Protein AF-A0A3M1XKR9-F1 (afdb_monomer_lite)

pLDDT: mean 85.95, std 10.36, range [48.78, 95.19]

Secondary structure (DSSP, 8-state):
--HHHHHHHTT---HHHHHHHHHHHHHHHHHHHHHHHT---HHHHHHHHHHHHHHHHHTHHHHHHHHHHHHTSEETTEE--S-HHHHHH--SSGGGGTT-HHHHHHHHHHHHHHHHHHHHT-

Foldseek 3Di:
DDPLCVVLLVVFPDPLLSVLVVLLVQLLVLLVVCQVVLDDDPVSFVSNVVSLVVNVVSVVVCVVVLVVQLQPDDQVNHRDPDDLSVVSSPDNGSNVSRNDSNNVSSSVSSVRSSVVSSVVSD

Sequence (122 aa):
MNPFTQSIASRLRSRQLRQF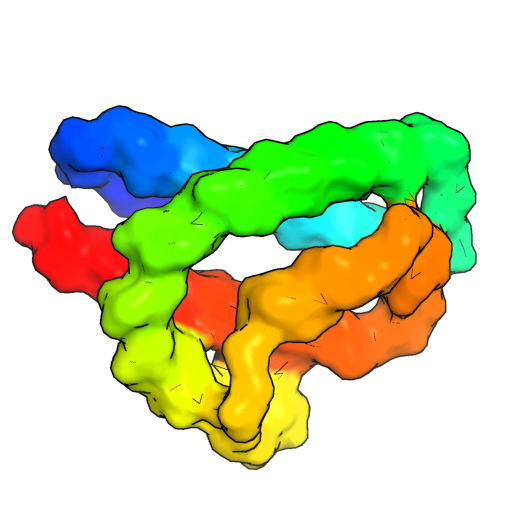IERWDALEALVIRVYRNAVATEADDAEFAELKHWLREHYPDWQTRLEPYWRSTLQGGRPTQDDPFIFLFAPEHAAAFCGSWAHMQALPAAREALNRLILEAR

Structure (mmCIF, N/CA/C/O backbone):
data_AF-A0A3M1XKR9-F1
#
_entry.id   AF-A0A3M1XKR9-F1
#
loop_
_atom_site.group_PDB
_atom_site.id
_atom_site.type_symbol
_atom_site.label_atom_id
_atom_site.label_alt_id
_atom_site.label_comp_id
_atom_site.label_asym_id
_atom_site.label_entity_id
_atom_site.label_seq_id
_atom_site.pdbx_PDB_ins_code
_atom_site.Cartn_x
_atom_site.Cartn_y
_atom_site.Cartn_z
_atom_site.occupancy
_atom_site.B_iso_or_equiv
_atom_site.auth_seq_id
_atom_site.auth_comp_id
_atom_site.auth_asym_id
_atom_site.auth_atom_id
_atom_site.pdbx_PDB_model_num
ATOM 1 N N . MET A 1 1 ? 1.231 13.276 -1.468 1.00 48.78 1 MET A N 1
ATOM 2 C CA . MET A 1 1 ? 0.342 13.366 -0.293 1.00 48.78 1 MET A CA 1
ATOM 3 C C . MET A 1 1 ? -1.020 13.858 -0.751 1.00 48.78 1 MET A C 1
ATOM 5 O O . MET A 1 1 ? -1.096 14.917 -1.368 1.00 48.78 1 MET A O 1
ATOM 9 N N . ASN A 1 2 ? -2.069 13.067 -0.543 1.00 53.25 2 ASN A N 1
ATOM 10 C CA . ASN A 1 2 ? -3.419 13.429 -0.981 1.00 53.25 2 ASN A CA 1
ATOM 11 C C . ASN A 1 2 ? -4.003 14.492 -0.014 1.00 53.25 2 ASN A C 1
ATOM 13 O O . ASN A 1 2 ? -3.894 14.312 1.203 1.00 53.25 2 ASN A O 1
ATOM 17 N N . PRO A 1 3 ? -4.597 15.603 -0.497 1.00 55.72 3 PRO A N 1
ATOM 18 C CA . PRO A 1 3 ? -5.128 16.671 0.362 1.00 55.72 3 PRO A CA 1
ATOM 19 C C . PRO A 1 3 ? -6.167 16.176 1.379 1.00 55.72 3 PRO A C 1
ATOM 21 O O . PRO A 1 3 ? -6.253 16.706 2.490 1.00 55.72 3 PRO A O 1
ATOM 24 N N . PHE A 1 4 ? -6.908 15.115 1.043 1.00 55.91 4 PHE A N 1
ATOM 25 C CA . PHE A 1 4 ? -7.832 14.473 1.973 1.00 55.91 4 PHE A CA 1
ATOM 26 C C . PHE A 1 4 ? -7.073 13.884 3.167 1.00 55.91 4 PHE A C 1
ATOM 28 O O . PHE A 1 4 ? -7.330 14.255 4.310 1.00 55.91 4 PHE A O 1
ATOM 35 N N . THR A 1 5 ? -6.045 13.078 2.908 1.00 58.59 5 THR A N 1
ATOM 36 C CA . THR A 1 5 ? -5.197 12.449 3.924 1.00 58.59 5 THR A CA 1
ATOM 37 C C . THR A 1 5 ? -4.499 13.473 4.823 1.00 58.59 5 THR A C 1
ATOM 39 O O . THR A 1 5 ? -4.451 13.288 6.035 1.00 58.59 5 THR A O 1
ATOM 42 N N . GLN A 1 6 ? -4.037 14.600 4.271 1.00 62.34 6 GLN A N 1
ATOM 43 C CA . GLN A 1 6 ? -3.355 15.659 5.028 1.00 62.34 6 GLN A CA 1
ATOM 44 C C . GLN A 1 6 ? -4.271 16.324 6.071 1.00 62.34 6 GLN A C 1
ATOM 46 O O . GLN A 1 6 ? -3.879 16.521 7.226 1.00 62.34 6 GLN A O 1
ATOM 51 N N . SER A 1 7 ? -5.518 16.618 5.688 1.00 60.53 7 SER A N 1
ATOM 52 C CA . SER A 1 7 ? -6.499 17.228 6.593 1.00 60.53 7 SER A CA 1
ATOM 53 C C . SER A 1 7 ? -6.847 16.314 7.772 1.00 60.53 7 SER A C 1
ATOM 55 O O . SER A 1 7 ? -7.037 16.791 8.893 1.00 60.53 7 SER A O 1
ATOM 57 N N . ILE A 1 8 ? -6.860 14.995 7.552 1.00 61.41 8 ILE A N 1
ATOM 58 C CA . ILE A 1 8 ? -7.261 14.025 8.570 1.00 61.41 8 ILE A CA 1
ATOM 59 C C . ILE A 1 8 ? -6.075 13.547 9.413 1.00 61.41 8 ILE A C 1
ATOM 61 O O . ILE A 1 8 ? -6.204 13.431 10.632 1.00 61.41 8 ILE A O 1
ATOM 65 N N . ALA A 1 9 ? -4.901 13.360 8.808 1.00 60.31 9 ALA A N 1
ATOM 66 C CA . ALA A 1 9 ? -3.689 12.948 9.510 1.00 60.31 9 ALA A CA 1
ATOM 67 C C . ALA A 1 9 ? -3.265 13.957 10.584 1.00 60.31 9 ALA A C 1
ATOM 69 O O . ALA A 1 9 ? -2.768 13.550 11.636 1.00 60.31 9 ALA A O 1
ATOM 70 N N . SER A 1 10 ? -3.528 15.255 10.378 1.00 63.56 10 SER A N 1
ATOM 71 C CA . SER A 1 10 ? -3.280 16.303 11.380 1.00 63.56 10 SER A CA 1
ATOM 72 C C . SER A 1 10 ? -4.036 16.085 12.701 1.00 63.56 10 SER A C 1
ATOM 74 O O . SER A 1 10 ? -3.544 16.489 13.753 1.00 63.56 10 SER A O 1
ATOM 76 N N . ARG A 1 11 ? -5.180 15.385 12.664 1.00 63.94 11 ARG A N 1
ATOM 77 C CA . ARG A 1 11 ? -6.046 15.101 13.822 1.00 63.94 11 ARG A CA 1
ATOM 78 C C . ARG A 1 11 ? -5.813 13.723 14.446 1.00 63.94 11 ARG A C 1
ATOM 80 O O . ARG A 1 11 ? -6.329 13.459 15.528 1.00 63.94 11 ARG A O 1
ATOM 87 N N . LEU A 1 12 ? -5.038 12.854 13.795 1.00 70.44 12 LEU A N 1
ATOM 88 C CA . LEU A 1 12 ? -4.700 11.540 14.337 1.00 70.44 12 LEU A CA 1
ATOM 89 C C . LEU A 1 12 ? -3.789 11.674 15.559 1.00 70.44 12 LEU A C 1
ATOM 91 O O . LEU A 1 12 ? -2.710 12.263 15.479 1.00 70.44 12 LEU A O 1
ATOM 95 N N . ARG A 1 13 ? -4.205 11.068 16.677 1.00 66.38 13 ARG A N 1
ATOM 96 C CA . ARG A 1 13 ? -3.403 10.990 17.909 1.00 66.38 13 ARG A CA 1
ATOM 97 C C . ARG A 1 13 ? -2.293 9.936 17.831 1.00 66.38 13 ARG A C 1
ATOM 99 O O . ARG A 1 13 ? -1.289 10.057 18.526 1.00 66.38 13 ARG A O 1
ATOM 106 N N . SER A 1 14 ? -2.451 8.913 16.986 1.00 81.06 14 SER A N 1
ATOM 107 C CA . SER A 1 14 ? -1.453 7.849 16.834 1.00 81.06 14 SER A CA 1
ATOM 108 C C . SER A 1 14 ? -0.322 8.271 15.895 1.00 81.06 14 SER A C 1
ATOM 110 O O . SER A 1 14 ? -0.512 8.408 14.684 1.00 81.06 14 SER A O 1
ATOM 112 N N . ARG A 1 15 ? 0.883 8.427 16.459 1.00 84.19 15 ARG A N 1
ATOM 113 C CA . ARG A 1 15 ? 2.117 8.685 15.700 1.00 84.19 15 ARG A CA 1
ATOM 114 C C . ARG A 1 15 ? 2.451 7.538 14.740 1.00 84.19 15 ARG A C 1
ATOM 116 O O . ARG A 1 15 ? 2.903 7.804 13.633 1.00 84.19 15 ARG A O 1
ATOM 123 N N . GLN A 1 16 ? 2.195 6.293 15.146 1.00 86.25 16 GLN A N 1
ATOM 124 C CA . GLN A 1 16 ? 2.445 5.106 14.321 1.00 86.25 16 GLN A CA 1
ATOM 125 C C . GLN A 1 16 ? 1.544 5.086 13.083 1.00 86.25 16 GLN A C 1
ATOM 127 O O . GLN A 1 16 ? 2.033 4.902 11.974 1.00 86.25 16 GLN A O 1
ATOM 132 N N . LEU A 1 17 ? 0.245 5.364 13.251 1.00 85.50 17 LEU A N 1
ATOM 133 C CA . LEU A 1 17 ? -0.687 5.403 12.121 1.00 85.50 17 LEU A CA 1
ATOM 134 C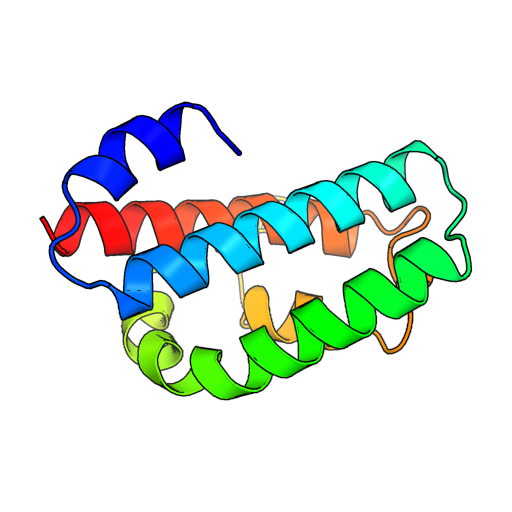 C . LEU A 1 17 ? -0.322 6.517 11.134 1.00 85.50 17 LEU A C 1
ATOM 136 O O . LEU A 1 17 ? -0.385 6.315 9.926 1.00 85.50 17 LEU A O 1
ATOM 140 N N . ARG A 1 18 ? 0.106 7.683 11.636 1.00 86.38 18 ARG A N 1
ATOM 141 C CA . ARG A 1 18 ? 0.568 8.779 10.775 1.00 86.38 18 ARG A CA 1
ATOM 142 C C . ARG A 1 18 ? 1.776 8.363 9.927 1.00 86.38 18 ARG A C 1
ATOM 144 O O . ARG A 1 18 ? 1.744 8.575 8.721 1.00 86.38 18 ARG A O 1
ATOM 151 N N . GLN A 1 19 ? 2.785 7.730 10.528 1.00 90.12 19 GLN A N 1
ATOM 152 C CA . GLN A 1 19 ? 3.956 7.230 9.793 1.00 90.12 19 GLN A CA 1
ATOM 153 C C . GLN A 1 19 ? 3.573 6.181 8.748 1.00 90.12 19 GLN A C 1
ATOM 155 O O . GLN A 1 19 ? 4.068 6.227 7.623 1.00 90.12 19 GLN A O 1
ATOM 160 N N . PHE A 1 20 ? 2.652 5.276 9.096 1.00 90.94 20 PHE A N 1
ATOM 161 C CA . PHE A 1 20 ? 2.149 4.276 8.160 1.00 90.94 20 PHE A CA 1
ATOM 162 C C . PHE A 1 20 ? 1.502 4.924 6.934 1.00 90.94 20 PHE A C 1
ATOM 164 O O . PHE A 1 20 ? 1.825 4.583 5.801 1.00 90.94 20 PHE A O 1
ATOM 171 N N . ILE A 1 21 ? 0.640 5.915 7.159 1.00 88.94 21 ILE A N 1
ATOM 172 C CA . ILE A 1 21 ? -0.037 6.656 6.094 1.00 88.94 21 ILE A CA 1
ATOM 173 C C . ILE A 1 21 ? 0.957 7.436 5.226 1.00 88.94 21 ILE A C 1
ATOM 175 O O . ILE A 1 21 ? 0.821 7.442 4.009 1.00 88.94 21 ILE A O 1
ATOM 179 N N . GLU A 1 22 ? 1.959 8.082 5.823 1.00 90.44 22 GLU A N 1
ATOM 180 C CA . GLU A 1 22 ? 2.986 8.824 5.080 1.00 90.44 22 GLU A CA 1
ATOM 181 C C . GLU A 1 22 ? 3.786 7.904 4.148 1.00 90.44 22 GLU A C 1
ATOM 183 O O . GLU A 1 22 ? 3.985 8.223 2.974 1.00 90.44 22 GLU A O 1
ATOM 188 N N . ARG A 1 23 ? 4.198 6.732 4.647 1.00 92.44 23 ARG A N 1
ATOM 189 C CA . ARG A 1 23 ? 4.916 5.727 3.851 1.00 92.44 23 ARG A CA 1
ATOM 190 C C . ARG A 1 23 ? 4.023 5.089 2.790 1.00 92.44 23 ARG A C 1
ATOM 192 O O . ARG A 1 23 ? 4.477 4.856 1.673 1.00 92.44 23 ARG A O 1
ATOM 199 N N . TRP A 1 24 ? 2.746 4.883 3.096 1.00 92.62 24 TRP A N 1
ATOM 200 C CA . TRP A 1 24 ? 1.759 4.436 2.119 1.00 92.62 24 TRP A CA 1
ATOM 201 C C . TRP A 1 24 ? 1.543 5.461 0.994 1.00 92.62 24 TRP A C 1
ATOM 203 O O . TRP A 1 24 ? 1.527 5.098 -0.179 1.00 92.62 24 TRP A O 1
ATOM 213 N N . ASP A 1 25 ? 1.422 6.749 1.325 1.00 91.25 25 ASP A N 1
ATOM 214 C CA . ASP A 1 25 ? 1.301 7.834 0.344 1.00 91.25 25 ASP A CA 1
ATOM 215 C C . ASP A 1 25 ? 2.519 7.904 -0.586 1.00 91.25 25 ASP A C 1
ATOM 217 O O . ASP A 1 25 ? 2.361 8.178 -1.778 1.00 91.25 25 ASP A O 1
ATOM 221 N N . ALA A 1 26 ? 3.720 7.662 -0.053 1.00 92.44 26 ALA A N 1
ATOM 222 C CA . ALA A 1 26 ? 4.941 7.579 -0.850 1.00 92.44 26 ALA A CA 1
ATOM 223 C C . ALA A 1 26 ? 4.906 6.378 -1.810 1.00 92.44 26 ALA A C 1
ATOM 225 O O . ALA A 1 26 ? 5.184 6.543 -2.998 1.00 92.44 26 ALA A O 1
ATOM 226 N N . LEU A 1 27 ? 4.474 5.203 -1.334 1.00 93.12 27 LEU A N 1
ATOM 227 C CA . LEU A 1 27 ? 4.335 4.009 -2.172 1.00 93.12 27 LEU A CA 1
ATOM 228 C C . LEU A 1 27 ? 3.317 4.224 -3.298 1.00 93.12 27 LEU A C 1
ATOM 230 O O . LEU A 1 27 ? 3.614 3.939 -4.454 1.00 93.12 27 LEU A O 1
ATOM 234 N N . GLU A 1 28 ? 2.134 4.755 -2.989 1.00 92.38 28 GLU A N 1
ATOM 235 C CA . GLU A 1 28 ? 1.106 5.051 -3.994 1.00 92.38 28 GLU A CA 1
ATOM 236 C C . GLU A 1 28 ? 1.638 6.026 -5.057 1.00 92.38 28 GLU A C 1
ATOM 238 O O . GLU A 1 28 ? 1.456 5.802 -6.255 1.00 92.38 28 GLU A O 1
ATOM 243 N N . ALA A 1 29 ? 2.341 7.082 -4.637 1.00 92.00 29 ALA A N 1
ATOM 244 C CA . ALA A 1 29 ? 2.943 8.040 -5.558 1.00 92.00 29 ALA A CA 1
ATOM 245 C C . ALA A 1 29 ? 3.998 7.391 -6.468 1.00 92.00 29 ALA A C 1
ATOM 247 O O . ALA A 1 29 ? 4.021 7.685 -7.666 1.00 92.00 29 ALA A O 1
ATOM 248 N N . LEU A 1 30 ? 4.829 6.496 -5.926 1.00 92.75 30 LEU A N 1
ATOM 249 C CA . LEU A 1 30 ? 5.814 5.729 -6.686 1.00 92.75 30 LEU A CA 1
ATOM 250 C C . LEU A 1 30 ? 5.137 4.820 -7.713 1.00 92.75 30 LEU A C 1
ATOM 252 O O . LEU A 1 30 ? 5.479 4.879 -8.892 1.00 92.75 30 LEU A O 1
ATOM 256 N N . VAL A 1 31 ? 4.136 4.036 -7.303 1.00 91.31 31 VAL A N 1
ATOM 257 C CA . VAL A 1 31 ? 3.399 3.131 -8.201 1.00 91.31 31 VAL A CA 1
ATOM 258 C C . VAL A 1 31 ? 2.757 3.915 -9.347 1.00 91.31 31 VAL A C 1
ATOM 260 O O . VAL A 1 31 ? 2.912 3.543 -10.509 1.00 91.31 31 VAL A O 1
ATOM 263 N N . ILE A 1 32 ? 2.098 5.042 -9.050 1.00 90.06 32 ILE A N 1
ATOM 264 C CA . ILE A 1 32 ? 1.495 5.913 -10.071 1.00 90.06 32 ILE A CA 1
ATOM 265 C C . ILE A 1 32 ? 2.568 6.491 -11.004 1.00 90.06 32 ILE A C 1
ATOM 267 O O . ILE A 1 32 ? 2.355 6.551 -12.217 1.00 90.06 32 ILE A O 1
ATOM 271 N N . ARG A 1 33 ? 3.717 6.921 -10.464 1.00 90.94 33 ARG A N 1
ATOM 272 C CA . ARG A 1 33 ? 4.838 7.466 -11.245 1.00 90.94 33 ARG A CA 1
ATOM 273 C C . ARG A 1 33 ? 5.387 6.427 -12.221 1.00 90.94 33 ARG A C 1
ATOM 275 O O . ARG A 1 33 ? 5.481 6.723 -13.411 1.00 90.94 33 ARG A O 1
ATOM 282 N N . VAL A 1 34 ? 5.689 5.225 -11.738 1.00 91.44 34 VAL A N 1
ATOM 283 C CA . VAL A 1 34 ? 6.227 4.120 -12.544 1.00 91.44 34 VAL A CA 1
ATOM 284 C C . VAL A 1 34 ? 5.213 3.650 -13.584 1.00 91.44 34 VAL A C 1
ATOM 286 O O . VAL A 1 34 ? 5.553 3.514 -14.759 1.00 91.44 34 VAL A O 1
ATOM 289 N N . TYR A 1 35 ? 3.942 3.500 -13.198 1.00 90.06 35 TYR A N 1
ATOM 290 C CA . TYR A 1 35 ? 2.870 3.154 -14.130 1.00 90.06 35 TYR A CA 1
ATOM 291 C C . TYR A 1 35 ? 2.742 4.188 -15.258 1.00 90.06 35 TYR A C 1
ATOM 293 O O . TYR A 1 35 ? 2.676 3.819 -16.430 1.00 90.06 35 TYR A O 1
ATOM 301 N N . ARG A 1 36 ? 2.744 5.488 -14.925 1.00 88.69 36 ARG A N 1
ATOM 302 C CA . ARG A 1 36 ? 2.583 6.575 -15.904 1.00 88.69 36 ARG A CA 1
ATOM 303 C C . ARG A 1 36 ? 3.781 6.713 -16.839 1.00 88.69 36 ARG A C 1
ATOM 305 O O . ARG A 1 36 ? 3.596 7.017 -18.012 1.00 88.69 36 ARG A O 1
ATOM 312 N N . ASN A 1 37 ? 4.989 6.523 -16.318 1.00 88.88 37 ASN A N 1
ATOM 313 C CA . ASN A 1 37 ? 6.214 6.627 -17.106 1.00 88.88 37 ASN A CA 1
ATOM 314 C C . ASN A 1 37 ? 6.510 5.345 -17.901 1.00 88.88 37 ASN A C 1
ATOM 316 O O . ASN A 1 37 ? 7.374 5.372 -18.773 1.00 88.88 37 ASN A O 1
ATOM 320 N N . ALA A 1 38 ? 5.813 4.239 -17.598 1.00 87.19 38 ALA A N 1
ATOM 321 C CA . ALA A 1 38 ? 6.019 2.906 -18.171 1.00 87.19 38 ALA A CA 1
ATOM 322 C C . ALA A 1 38 ? 7.472 2.393 -18.077 1.00 87.19 38 ALA A C 1
ATOM 324 O O . ALA A 1 38 ? 7.865 1.470 -18.788 1.00 87.19 38 ALA A O 1
ATOM 325 N N . VAL A 1 39 ? 8.264 2.992 -17.188 1.00 89.62 39 VAL A N 1
ATOM 326 C CA . VAL A 1 39 ? 9.671 2.700 -16.931 1.00 89.62 39 VAL A CA 1
ATOM 327 C C . VAL A 1 39 ? 9.890 2.853 -15.432 1.00 89.62 39 VAL A C 1
ATOM 329 O O . VAL A 1 39 ? 9.494 3.865 -14.850 1.00 89.62 39 VAL A O 1
ATOM 332 N N . ALA A 1 40 ? 10.533 1.857 -14.830 1.00 90.81 40 ALA A N 1
ATOM 333 C CA . ALA A 1 40 ? 11.090 1.946 -13.489 1.00 90.81 40 ALA A CA 1
ATOM 334 C C . ALA A 1 40 ? 12.593 2.204 -13.601 1.00 90.81 40 ALA A C 1
ATOM 336 O O . ALA A 1 40 ? 13.287 1.533 -14.366 1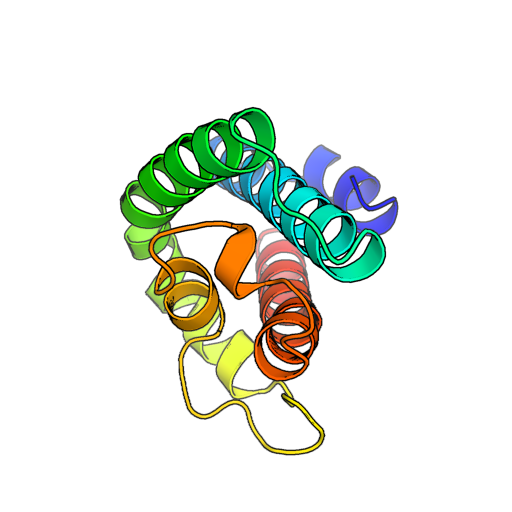.00 90.81 40 ALA A O 1
ATOM 337 N N . THR A 1 41 ? 13.084 3.195 -12.867 1.00 92.50 41 THR A N 1
ATOM 338 C CA . THR A 1 41 ? 14.520 3.443 -12.718 1.00 92.50 41 THR A CA 1
ATOM 339 C C . THR A 1 41 ? 15.080 2.644 -11.542 1.00 92.50 41 THR A C 1
ATOM 341 O O . THR A 1 41 ? 14.335 2.234 -10.655 1.00 92.50 41 THR A O 1
ATOM 344 N N . GLU A 1 42 ? 16.402 2.474 -11.474 1.00 92.06 42 GLU A N 1
ATOM 345 C CA . GLU A 1 42 ? 17.054 1.864 -10.301 1.00 92.06 42 GLU A CA 1
ATOM 346 C C . GLU A 1 42 ? 16.738 2.622 -9.000 1.00 92.06 42 GLU A C 1
ATOM 348 O O . GLU A 1 42 ? 16.625 2.020 -7.934 1.00 92.06 42 GLU A O 1
ATOM 353 N N . ALA A 1 43 ? 16.534 3.942 -9.087 1.00 92.44 43 ALA A N 1
ATOM 354 C CA . ALA A 1 43 ? 16.104 4.755 -7.956 1.00 92.44 43 ALA A CA 1
ATOM 355 C C . ALA A 1 43 ? 14.662 4.434 -7.522 1.00 92.44 43 ALA A C 1
ATOM 357 O O . ALA A 1 43 ? 14.399 4.376 -6.324 1.00 92.44 43 ALA A O 1
ATOM 358 N N . ASP A 1 44 ? 13.745 4.187 -8.469 1.00 93.12 44 ASP A N 1
ATOM 359 C CA . ASP A 1 44 ? 12.380 3.743 -8.151 1.00 93.12 44 ASP A CA 1
ATOM 360 C C . ASP A 1 44 ? 12.390 2.355 -7.500 1.00 93.12 44 ASP A C 1
ATOM 362 O O . ASP A 1 44 ? 11.650 2.120 -6.551 1.00 93.12 44 ASP A O 1
ATOM 366 N N . ASP A 1 45 ? 13.240 1.441 -7.971 1.00 92.88 45 ASP A N 1
ATOM 367 C CA . ASP A 1 45 ? 13.385 0.111 -7.372 1.00 92.88 45 ASP A CA 1
ATOM 368 C C . ASP A 1 45 ? 13.946 0.186 -5.944 1.00 92.88 45 ASP A C 1
ATOM 370 O O . ASP A 1 45 ? 13.430 -0.484 -5.048 1.00 92.88 45 ASP A O 1
ATOM 374 N N . ALA A 1 46 ? 14.955 1.029 -5.703 1.00 94.00 46 ALA A N 1
ATOM 375 C CA . ALA A 1 46 ? 15.512 1.243 -4.368 1.00 94.00 46 ALA A CA 1
ATOM 376 C C . ALA A 1 46 ? 14.487 1.878 -3.410 1.00 94.00 46 ALA A C 1
ATOM 378 O O . ALA A 1 46 ? 14.312 1.401 -2.286 1.00 94.00 46 ALA A O 1
ATOM 379 N N . GLU A 1 47 ? 13.769 2.913 -3.863 1.00 94.69 47 GLU A N 1
ATOM 380 C CA . GLU A 1 47 ? 12.704 3.560 -3.087 1.00 94.69 47 GLU A CA 1
ATOM 381 C C . GLU A 1 47 ? 11.560 2.573 -2.798 1.00 94.69 47 GLU A C 1
ATOM 383 O O . GLU A 1 47 ? 11.084 2.480 -1.665 1.00 94.69 47 GLU A O 1
ATOM 388 N N . PHE A 1 48 ? 11.155 1.773 -3.790 1.00 94.31 48 PHE A N 1
ATOM 389 C CA . PHE A 1 48 ? 10.142 0.737 -3.614 1.00 94.31 48 PHE A CA 1
ATOM 390 C C . PHE A 1 48 ? 10.583 -0.320 -2.605 1.00 94.31 48 PHE A C 1
ATOM 392 O O . PHE A 1 48 ? 9.792 -0.674 -1.733 1.00 94.31 48 PHE A O 1
ATOM 399 N N . ALA A 1 49 ? 11.824 -0.803 -2.680 1.00 94.44 49 ALA A N 1
ATOM 400 C CA . ALA A 1 49 ? 12.348 -1.794 -1.749 1.00 94.44 49 ALA A CA 1
ATOM 401 C C . ALA A 1 49 ? 12.344 -1.277 -0.300 1.00 94.44 49 ALA A C 1
ATOM 403 O O . ALA A 1 49 ? 11.890 -1.993 0.595 1.00 94.44 49 ALA A O 1
ATOM 404 N N . GLU A 1 50 ? 12.772 -0.029 -0.069 1.00 95.19 50 GLU A N 1
ATOM 405 C CA . GLU A 1 50 ? 12.740 0.601 1.259 1.00 95.19 50 GLU A CA 1
ATOM 406 C C . GLU A 1 50 ? 11.302 0.719 1.788 1.00 95.19 50 GLU A C 1
ATOM 408 O O . GLU A 1 50 ? 10.998 0.281 2.903 1.00 95.19 50 GLU A O 1
ATOM 413 N N . LEU A 1 51 ? 10.396 1.275 0.974 1.00 94.69 51 LEU A N 1
ATOM 414 C CA . LEU A 1 51 ? 8.993 1.466 1.347 1.00 94.69 51 LEU A CA 1
ATOM 415 C C . LEU A 1 51 ? 8.297 0.131 1.609 1.00 94.69 51 LEU A C 1
ATOM 417 O O . LEU A 1 51 ? 7.621 -0.020 2.627 1.00 94.69 51 LEU A O 1
ATOM 421 N N . LYS A 1 52 ? 8.486 -0.846 0.719 1.00 93.75 52 LYS A N 1
ATOM 422 C CA . LYS A 1 52 ? 7.938 -2.199 0.838 1.00 93.75 52 LYS A CA 1
ATOM 423 C C . LYS A 1 52 ? 8.429 -2.876 2.108 1.00 93.75 52 LYS A C 1
ATOM 425 O O . LYS A 1 52 ? 7.617 -3.486 2.797 1.00 93.75 52 LYS A O 1
ATOM 430 N N . HIS A 1 53 ? 9.724 -2.801 2.412 1.00 94.31 53 HIS A N 1
ATOM 431 C CA . HIS A 1 53 ? 10.283 -3.430 3.605 1.00 94.31 53 HIS A CA 1
ATOM 432 C C . HIS A 1 53 ? 9.629 -2.864 4.869 1.00 94.31 53 HIS A C 1
ATOM 434 O O . HIS A 1 53 ? 9.007 -3.612 5.622 1.00 94.31 53 HIS A O 1
ATOM 440 N N . TRP A 1 54 ? 9.644 -1.538 5.024 1.00 94.69 54 TRP A N 1
ATOM 441 C CA . TRP A 1 54 ? 9.059 -0.884 6.191 1.00 94.69 54 TRP A CA 1
ATOM 442 C C . TRP A 1 54 ? 7.550 -1.147 6.310 1.00 94.69 54 TRP A C 1
ATOM 444 O O . TRP A 1 54 ? 7.057 -1.478 7.390 1.00 94.69 54 TRP A O 1
ATOM 454 N N . LEU A 1 55 ? 6.803 -1.042 5.202 1.00 93.38 55 LEU A N 1
ATOM 455 C CA . LEU A 1 55 ? 5.356 -1.272 5.199 1.00 93.38 55 LEU A CA 1
ATOM 456 C C . LEU A 1 55 ? 5.017 -2.724 5.533 1.00 93.38 55 LEU A C 1
ATOM 458 O O . LEU A 1 55 ? 4.092 -2.946 6.303 1.00 93.38 55 LEU A O 1
ATOM 462 N N . ARG A 1 56 ? 5.768 -3.709 5.028 1.00 94.06 56 ARG A N 1
ATOM 463 C CA . ARG A 1 56 ? 5.548 -5.126 5.362 1.00 94.06 56 ARG A CA 1
ATOM 464 C C . ARG A 1 56 ? 5.805 -5.433 6.832 1.00 94.06 56 ARG A C 1
ATOM 466 O O . ARG A 1 56 ? 5.104 -6.273 7.383 1.00 94.06 56 ARG A O 1
ATOM 473 N N . GLU A 1 57 ? 6.778 -4.775 7.453 1.00 94.06 57 GLU A N 1
ATOM 474 C CA . GLU A 1 57 ? 7.063 -4.952 8.880 1.00 94.06 57 GLU A CA 1
ATOM 475 C C . GLU A 1 57 ? 5.970 -4.356 9.773 1.00 94.06 57 GLU A C 1
ATOM 477 O O . GLU A 1 57 ? 5.617 -4.954 10.783 1.00 94.06 57 GLU A O 1
ATOM 482 N N . HIS A 1 58 ? 5.399 -3.212 9.385 1.00 92.94 58 HIS A N 1
ATOM 483 C CA . HIS A 1 58 ? 4.423 -2.485 10.206 1.00 92.94 58 HIS A CA 1
ATOM 484 C C . HIS A 1 58 ? 2.963 -2.784 9.839 1.00 92.94 58 HIS A C 1
ATOM 486 O O . HIS A 1 58 ? 2.052 -2.442 10.590 1.00 92.94 58 HIS A O 1
ATOM 492 N N . TYR A 1 59 ? 2.703 -3.403 8.685 1.00 93.00 59 TYR A N 1
ATOM 493 C CA . TYR A 1 59 ? 1.350 -3.742 8.247 1.00 93.00 59 TYR A CA 1
ATOM 494 C C . TYR A 1 59 ? 0.608 -4.720 9.176 1.00 93.00 59 TYR A C 1
ATOM 496 O O . TYR A 1 59 ? -0.580 -4.483 9.406 1.00 93.00 59 TYR A O 1
ATOM 504 N N . PRO A 1 60 ? 1.242 -5.762 9.758 1.00 93.56 60 PRO A N 1
ATOM 505 C CA . PRO A 1 60 ? 0.560 -6.689 10.665 1.00 93.56 60 PRO A CA 1
ATOM 506 C C . PRO A 1 60 ? -0.154 -6.007 11.842 1.00 93.56 60 PRO A C 1
ATOM 508 O O . PRO A 1 60 ? -1.231 -6.453 12.233 1.00 93.56 60 PRO A O 1
ATOM 511 N N . ASP A 1 61 ? 0.371 -4.883 12.344 1.00 91.19 61 ASP A N 1
ATOM 512 C CA . ASP A 1 61 ? -0.253 -4.101 13.426 1.00 91.19 61 ASP A CA 1
ATOM 513 C C . ASP A 1 61 ? -1.613 -3.499 13.026 1.00 91.19 61 ASP A C 1
ATOM 515 O O . ASP A 1 61 ? -2.470 -3.222 13.872 1.00 91.19 61 ASP A O 1
ATOM 519 N N . TRP A 1 62 ? -1.823 -3.285 11.725 1.00 90.38 62 TRP A N 1
ATOM 520 C CA . TRP A 1 62 ? -3.018 -2.656 11.164 1.00 90.38 62 TRP A CA 1
ATOM 521 C C . TRP A 1 62 ? -3.909 -3.629 10.399 1.00 90.38 62 TRP A C 1
ATOM 523 O O . TRP A 1 62 ? -5.085 -3.323 10.206 1.00 90.38 62 TRP A O 1
ATOM 533 N N . GLN A 1 63 ? -3.387 -4.790 9.998 1.00 92.00 63 GLN A N 1
ATOM 534 C CA . GLN A 1 63 ? -4.066 -5.748 9.127 1.00 92.00 63 GLN A CA 1
ATOM 535 C C . GLN A 1 63 ? -5.465 -6.109 9.639 1.00 92.00 63 GLN A C 1
ATOM 537 O O . GLN A 1 63 ? -6.445 -5.903 8.927 1.00 92.00 63 GLN A O 1
ATOM 542 N N . THR A 1 64 ? -5.583 -6.541 10.899 1.00 90.38 64 THR A N 1
ATOM 543 C CA . THR A 1 64 ? -6.871 -6.914 11.518 1.00 90.38 64 THR A CA 1
ATOM 544 C C . THR A 1 64 ? -7.870 -5.758 11.536 1.00 90.38 64 THR A C 1
ATOM 546 O O . THR A 1 64 ? -9.076 -5.958 11.411 1.00 90.38 64 THR A O 1
ATOM 549 N N . ARG A 1 65 ? -7.385 -4.520 11.692 1.00 89.81 65 ARG A N 1
ATOM 550 C CA . ARG A 1 65 ? -8.244 -3.329 11.705 1.00 89.81 65 ARG A CA 1
ATOM 551 C C . ARG A 1 65 ? -8.643 -2.898 10.297 1.00 89.81 65 ARG A C 1
ATOM 553 O O . ARG A 1 65 ? -9.716 -2.339 10.135 1.00 89.81 65 ARG A O 1
ATOM 560 N N . LEU A 1 66 ? -7.796 -3.133 9.297 1.00 90.38 66 LEU A N 1
ATOM 561 C CA . LEU A 1 66 ? -8.056 -2.788 7.899 1.00 90.38 66 LEU A CA 1
ATOM 562 C C . LEU A 1 66 ? -8.934 -3.822 7.184 1.00 90.38 66 LEU A C 1
ATOM 564 O O . LEU A 1 66 ? -9.683 -3.440 6.284 1.00 90.38 66 LEU A O 1
ATOM 568 N N . GLU A 1 67 ? -8.880 -5.088 7.609 1.00 91.62 67 GLU A N 1
ATOM 569 C CA . GLU A 1 67 ? -9.648 -6.222 7.073 1.00 91.62 67 GLU A CA 1
ATOM 570 C C . GLU A 1 67 ? -11.127 -5.941 6.787 1.00 91.62 67 GLU A C 1
ATOM 572 O O . GLU A 1 67 ? -11.547 -6.121 5.638 1.00 91.62 67 GLU A O 1
ATOM 577 N N . PRO A 1 68 ? -11.936 -5.469 7.754 1.00 90.62 68 PRO A N 1
ATOM 578 C CA . PRO A 1 68 ? -13.351 -5.216 7.498 1.00 90.62 68 PRO A CA 1
ATOM 579 C C . PRO A 1 68 ? -13.569 -4.154 6.416 1.00 90.62 68 PRO A C 1
ATOM 581 O O . PRO A 1 68 ? -14.538 -4.237 5.659 1.00 90.62 68 PRO A O 1
ATOM 584 N N . TYR A 1 69 ? -12.670 -3.173 6.305 1.00 90.50 69 TYR A N 1
ATOM 585 C CA . TYR A 1 69 ? -12.832 -2.092 5.343 1.00 90.50 69 TYR A CA 1
ATOM 586 C C . TYR A 1 69 ? -12.417 -2.516 3.948 1.00 90.50 69 TYR A C 1
ATOM 588 O O . TYR A 1 69 ? -13.214 -2.335 3.031 1.00 90.50 69 TYR A O 1
ATOM 596 N N . TRP A 1 70 ? -11.238 -3.118 3.755 1.00 89.62 70 TRP A N 1
ATOM 597 C CA . TRP A 1 70 ? -10.840 -3.516 2.403 1.00 89.62 70 TRP A CA 1
ATOM 598 C C . TRP A 1 70 ? -11.734 -4.626 1.844 1.00 89.62 70 TRP A C 1
ATOM 600 O O . TRP A 1 70 ? -12.044 -4.572 0.657 1.00 89.62 70 TRP A O 1
ATOM 610 N N . ARG A 1 71 ? -12.278 -5.537 2.667 1.00 88.44 71 ARG A N 1
ATOM 611 C CA . ARG A 1 71 ? -13.275 -6.529 2.205 1.00 88.44 71 ARG A CA 1
ATOM 612 C C . ARG A 1 71 ? -14.566 -5.911 1.675 1.00 88.44 71 ARG A C 1
ATOM 614 O O . ARG A 1 71 ? -15.247 -6.517 0.854 1.00 88.44 71 ARG A O 1
ATOM 621 N N . SER A 1 72 ? -14.911 -4.713 2.142 1.00 86.00 72 SER A N 1
ATOM 622 C CA . SER A 1 72 ? -16.089 -3.974 1.676 1.00 86.00 72 SER A CA 1
ATOM 623 C C . SER A 1 72 ? -15.838 -3.157 0.401 1.00 86.00 72 SER A C 1
ATOM 625 O O . SER A 1 72 ? -16.775 -2.590 -0.161 1.00 86.00 72 SER A O 1
ATOM 627 N N . THR A 1 73 ? -14.586 -3.081 -0.065 1.00 85.31 73 THR A N 1
ATOM 628 C CA . THR A 1 73 ? -14.215 -2.311 -1.260 1.00 85.31 73 THR A CA 1
ATOM 629 C C . THR A 1 73 ? -14.376 -3.121 -2.543 1.00 85.31 73 THR A C 1
ATOM 631 O O . THR A 1 73 ? -14.507 -4.346 -2.529 1.00 85.31 73 THR A O 1
ATOM 634 N N . LEU A 1 74 ? -14.363 -2.410 -3.672 1.00 79.62 74 LEU A N 1
ATOM 635 C CA . LEU A 1 74 ? -14.373 -3.007 -4.999 1.00 79.62 74 LEU A CA 1
ATOM 636 C C . LEU A 1 74 ? -13.019 -2.792 -5.683 1.00 79.62 74 LEU A C 1
ATOM 638 O O . LEU A 1 74 ? -12.571 -1.655 -5.827 1.00 79.62 74 LEU A O 1
ATOM 642 N N . GLN A 1 75 ? -12.428 -3.866 -6.199 1.00 78.12 75 GLN A N 1
ATOM 643 C CA . GLN A 1 75 ? -11.283 -3.844 -7.102 1.00 78.12 75 GLN A CA 1
ATOM 644 C C . GLN A 1 75 ? -11.768 -4.201 -8.512 1.00 78.12 75 GLN A C 1
ATOM 646 O O . GLN A 1 75 ? -12.294 -5.286 -8.761 1.00 78.12 75 GLN A O 1
ATOM 651 N N . GLY A 1 76 ? -11.675 -3.249 -9.445 1.00 71.81 76 GLY A N 1
ATOM 652 C CA . GLY A 1 76 ? -12.149 -3.446 -10.821 1.00 71.81 76 GLY A CA 1
ATOM 653 C C . GLY A 1 76 ? -13.645 -3.765 -10.946 1.00 71.81 76 GLY A C 1
ATOM 654 O O . GLY A 1 76 ? -14.047 -4.493 -11.850 1.00 71.81 76 GLY A O 1
ATOM 655 N N . GLY A 1 77 ? -14.468 -3.244 -10.029 1.00 76.69 77 GLY A N 1
ATOM 656 C CA . GLY A 1 77 ? -15.917 -3.478 -10.000 1.00 76.69 77 GLY A CA 1
ATOM 657 C C . GLY A 1 77 ? -16.337 -4.808 -9.364 1.00 76.69 77 GLY A C 1
ATOM 658 O O . GLY A 1 77 ? -17.524 -5.123 -9.359 1.00 76.69 77 GLY A O 1
ATOM 659 N N . ARG A 1 78 ? -15.393 -5.581 -8.813 1.00 78.31 78 ARG A N 1
ATOM 660 C CA . ARG A 1 78 ? -15.662 -6.816 -8.063 1.00 78.31 78 ARG A CA 1
ATOM 661 C C . ARG A 1 78 ? -15.268 -6.643 -6.599 1.00 78.31 78 ARG A C 1
ATOM 663 O O . ARG A 1 78 ? -14.328 -5.897 -6.344 1.00 78.31 78 ARG A O 1
ATOM 670 N N . PRO A 1 79 ? -15.938 -7.318 -5.650 1.00 79.19 79 PRO A N 1
ATOM 671 C CA . PRO A 1 79 ? -15.500 -7.337 -4.259 1.00 79.19 79 PRO A CA 1
ATOM 672 C C . PRO A 1 79 ? -14.028 -7.725 -4.156 1.00 79.19 79 PRO A C 1
ATOM 674 O O . PRO A 1 79 ? -13.601 -8.700 -4.780 1.00 79.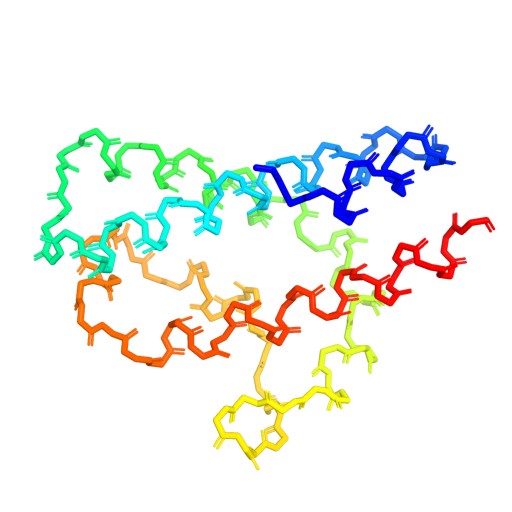19 79 PRO A O 1
ATOM 677 N N . THR A 1 80 ? -13.270 -6.944 -3.394 1.00 83.50 80 THR A N 1
ATOM 678 C CA . THR A 1 80 ? -11.864 -7.215 -3.097 1.00 83.50 80 THR A CA 1
ATOM 679 C C . THR A 1 80 ? -11.776 -8.534 -2.325 1.00 83.50 80 THR A C 1
ATOM 681 O O . THR A 1 80 ? -12.219 -8.616 -1.179 1.00 83.50 80 THR A O 1
ATOM 684 N N . GLN A 1 81 ? -11.280 -9.589 -2.979 1.00 79.69 81 GLN A N 1
ATOM 685 C CA . GLN A 1 81 ? -11.203 -10.931 -2.385 1.00 79.69 81 GLN A CA 1
ATOM 686 C C . GLN A 1 81 ? -9.936 -11.116 -1.552 1.00 79.69 81 GLN A C 1
ATOM 688 O O . GLN A 1 81 ? -9.985 -11.716 -0.480 1.00 79.69 81 GLN A O 1
ATOM 693 N N . ASP A 1 82 ? -8.835 -10.547 -2.034 1.00 86.56 82 ASP A N 1
ATOM 694 C CA . ASP A 1 82 ? -7.520 -10.630 -1.417 1.00 86.56 82 ASP A CA 1
ATOM 695 C C . ASP A 1 82 ? -7.123 -9.291 -0.806 1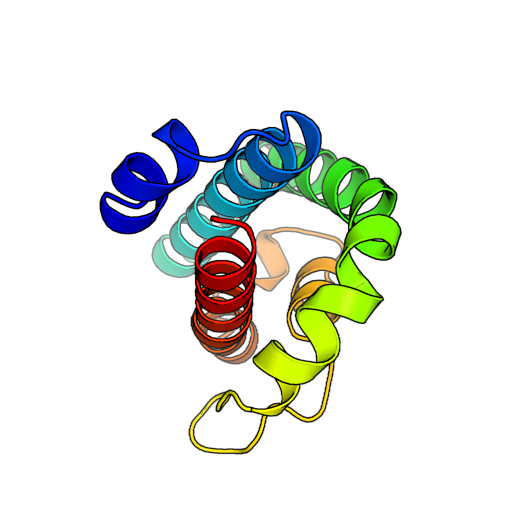.00 86.56 82 ASP A C 1
ATOM 697 O O . ASP A 1 82 ? -7.574 -8.229 -1.234 1.00 86.56 82 ASP A O 1
ATOM 701 N N . ASP A 1 83 ? -6.247 -9.342 0.189 1.00 90.56 83 ASP A N 1
ATOM 702 C CA . ASP A 1 83 ? -5.732 -8.156 0.856 1.00 90.56 83 ASP A CA 1
ATOM 703 C C . ASP A 1 83 ? -4.960 -7.260 -0.144 1.00 90.56 83 ASP A C 1
ATOM 705 O O . ASP A 1 83 ? -3.889 -7.654 -0.630 1.00 90.56 83 ASP A O 1
ATOM 709 N N . PRO A 1 84 ? -5.462 -6.047 -0.458 1.00 91.38 84 PRO A N 1
ATOM 710 C CA . PRO A 1 84 ? -4.871 -5.206 -1.493 1.00 91.38 84 PRO A CA 1
ATOM 711 C C . PRO A 1 84 ? -3.495 -4.663 -1.087 1.00 91.38 84 PRO A C 1
ATOM 713 O O . PRO A 1 84 ? -2.682 -4.359 -1.960 1.00 91.38 84 PRO A O 1
ATOM 716 N N . PHE A 1 85 ? -3.196 -4.572 0.213 1.00 92.38 85 PHE A N 1
ATOM 717 C CA . PHE A 1 85 ? -1.882 -4.152 0.700 1.00 92.38 85 PHE A CA 1
ATOM 718 C C . PHE A 1 85 ? -0.853 -5.245 0.428 1.00 92.38 85 PHE A C 1
ATOM 720 O O . PHE A 1 85 ? 0.180 -4.983 -0.184 1.00 92.38 85 PHE A O 1
ATOM 727 N N . ILE A 1 86 ? -1.170 -6.490 0.798 1.00 92.06 86 ILE A N 1
ATOM 728 C CA . ILE A 1 86 ? -0.300 -7.643 0.528 1.00 92.06 86 ILE A CA 1
ATOM 729 C C . ILE A 1 86 ? -0.091 -7.826 -0.975 1.00 92.06 86 ILE A C 1
ATOM 731 O O . ILE A 1 86 ? 1.041 -8.051 -1.403 1.00 92.06 86 ILE A O 1
ATOM 735 N N . PHE A 1 87 ? -1.146 -7.664 -1.777 1.00 91.81 87 PHE A N 1
ATOM 736 C CA . PHE A 1 87 ? -1.050 -7.709 -3.235 1.00 91.81 87 PHE A CA 1
ATOM 737 C C . PHE A 1 87 ? -0.058 -6.670 -3.783 1.00 91.81 87 PHE A C 1
ATOM 739 O O . PHE A 1 87 ? 0.772 -6.999 -4.626 1.00 91.81 87 PHE A O 1
ATOM 746 N N . LEU A 1 88 ? -0.071 -5.440 -3.260 1.00 91.25 88 LEU A N 1
ATOM 747 C CA . LEU A 1 88 ? 0.863 -4.378 -3.656 1.00 91.25 88 LEU A CA 1
ATOM 748 C C . LEU A 1 88 ? 2.286 -4.570 -3.107 1.00 91.25 88 LEU A C 1
ATOM 750 O O . LEU A 1 88 ? 3.238 -4.038 -3.676 1.00 91.25 88 LEU A O 1
ATOM 754 N N . PHE A 1 89 ? 2.458 -5.349 -2.038 1.00 92.31 89 PHE A N 1
ATOM 755 C CA . PHE A 1 89 ? 3.769 -5.708 -1.486 1.00 92.31 89 PHE A CA 1
ATOM 756 C C . PHE A 1 89 ? 4.366 -6.980 -2.100 1.00 92.31 89 PHE A C 1
ATOM 758 O O . PHE A 1 89 ? 5.519 -7.318 -1.805 1.00 92.31 89 PHE A O 1
ATOM 765 N N . ALA A 1 90 ? 3.593 -7.720 -2.897 1.00 92.56 90 ALA A N 1
ATOM 766 C CA . ALA A 1 90 ? 4.031 -8.965 -3.515 1.00 92.56 90 ALA A CA 1
ATOM 767 C C . ALA A 1 90 ? 5.151 -8.765 -4.553 1.00 92.56 90 ALA A C 1
ATOM 769 O O . ALA A 1 90 ? 6.125 -9.520 -4.488 1.00 92.56 90 ALA A O 1
ATOM 770 N N . PRO A 1 91 ? 5.098 -7.759 -5.453 1.00 92.75 91 PRO A N 1
ATOM 771 C CA . PRO A 1 91 ? 6.129 -7.577 -6.466 1.00 92.75 91 PRO A CA 1
ATOM 772 C C . PRO A 1 91 ? 7.520 -7.367 -5.877 1.00 92.75 91 PRO A C 1
ATOM 774 O O . PRO A 1 91 ? 7.668 -6.703 -4.852 1.00 92.75 91 PRO A O 1
ATOM 777 N N . GLU A 1 92 ? 8.548 -7.925 -6.515 1.00 90.12 92 GLU A N 1
ATOM 778 C CA . GLU A 1 92 ? 9.946 -7.759 -6.087 1.00 90.12 92 GLU A CA 1
ATOM 779 C C . GLU A 1 92 ? 10.532 -6.409 -6.507 1.00 90.12 92 GLU A C 1
ATOM 781 O O . GLU A 1 92 ? 11.246 -5.796 -5.720 1.00 90.12 92 GLU A O 1
ATOM 786 N N . HIS A 1 93 ? 10.146 -5.921 -7.686 1.00 91.12 93 HIS A N 1
ATOM 787 C CA . HIS A 1 93 ? 10.667 -4.703 -8.307 1.00 91.12 93 HIS A CA 1
ATOM 788 C C . HIS A 1 93 ? 9.539 -3.739 -8.674 1.00 91.12 93 HIS A C 1
ATOM 790 O O . HIS A 1 93 ? 8.428 -4.171 -9.003 1.00 91.12 93 HIS A O 1
ATOM 796 N N . ALA A 1 94 ? 9.837 -2.438 -8.704 1.00 91.25 94 ALA A N 1
ATOM 797 C CA . ALA A 1 94 ? 8.887 -1.413 -9.118 1.00 91.25 94 ALA A CA 1
ATOM 798 C C . ALA A 1 94 ? 8.492 -1.572 -10.595 1.00 91.25 94 ALA A C 1
ATOM 800 O O . ALA A 1 94 ? 7.367 -1.246 -10.973 1.00 91.25 94 ALA A O 1
ATOM 801 N N . ALA A 1 95 ? 9.359 -2.166 -11.423 1.00 91.06 95 ALA A N 1
ATOM 802 C CA . ALA A 1 95 ? 9.062 -2.496 -12.820 1.00 91.06 95 ALA A CA 1
ATOM 803 C C . ALA A 1 95 ? 7.781 -3.338 -13.006 1.00 91.06 95 ALA A C 1
ATOM 805 O O . ALA A 1 95 ? 7.133 -3.251 -14.047 1.00 91.06 95 ALA A O 1
ATOM 806 N N . ALA A 1 96 ? 7.356 -4.103 -11.995 1.00 89.62 96 ALA A N 1
ATOM 807 C CA . ALA A 1 96 ? 6.104 -4.863 -12.031 1.00 89.62 96 ALA A CA 1
ATOM 808 C C . ALA A 1 96 ? 4.838 -3.980 -12.062 1.00 89.62 96 ALA A C 1
ATOM 810 O O . ALA A 1 96 ? 3.736 -4.458 -12.355 1.00 89.62 96 ALA A O 1
ATOM 811 N N . PHE A 1 97 ? 4.971 -2.690 -11.749 1.00 90.44 97 PHE A N 1
ATOM 812 C CA . PHE A 1 97 ? 3.893 -1.712 -11.863 1.00 90.44 97 PHE A CA 1
ATOM 813 C C . PHE A 1 97 ? 3.781 -1.122 -13.273 1.00 90.44 97 PHE A C 1
ATOM 815 O O . PHE A 1 97 ? 2.741 -0.552 -13.600 1.00 90.44 97 PHE A O 1
ATOM 822 N N . CYS A 1 98 ? 4.786 -1.295 -14.139 1.00 90.25 98 CYS A N 1
ATOM 823 C CA . CYS A 1 98 ? 4.745 -0.816 -15.519 1.00 90.25 98 CYS A CA 1
ATOM 824 C C . CYS A 1 98 ? 3.607 -1.496 -16.292 1.00 90.25 98 CYS A C 1
ATOM 826 O O . CYS A 1 98 ? 3.622 -2.705 -16.516 1.00 90.25 98 CYS A O 1
ATOM 828 N N . GLY A 1 99 ? 2.593 -0.721 -16.686 1.00 83.06 99 GLY A N 1
ATOM 829 C CA . GLY A 1 99 ? 1.447 -1.229 -17.446 1.00 83.06 99 GLY A CA 1
ATOM 830 C C . GLY A 1 99 ? 0.539 -2.204 -16.683 1.00 83.06 99 GLY A C 1
ATOM 831 O O . GLY A 1 99 ? -0.391 -2.751 -17.276 1.00 83.06 99 GLY A O 1
ATOM 832 N N . SER A 1 100 ? 0.751 -2.419 -15.378 1.00 87.50 100 SER A N 1
ATOM 833 C CA . SER A 1 100 ? -0.087 -3.332 -14.598 1.00 87.50 100 SER A CA 1
ATOM 834 C C . SER A 1 100 ? -1.350 -2.642 -14.098 1.00 87.50 100 SER A C 1
ATOM 836 O O . SER A 1 100 ? -1.386 -1.996 -13.046 1.00 87.50 100 SER A O 1
ATOM 838 N N . TRP A 1 101 ? -2.428 -2.834 -14.853 1.00 86.19 101 TRP A N 1
ATOM 839 C CA . TRP A 1 101 ? -3.751 -2.344 -14.482 1.00 86.19 101 TRP A CA 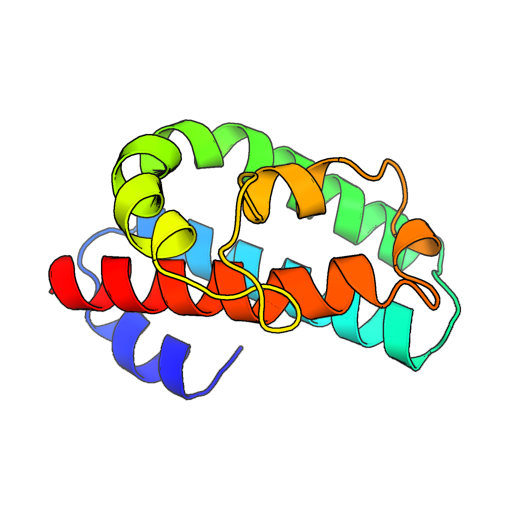1
ATOM 840 C C . TRP A 1 101 ? -4.256 -2.940 -13.160 1.00 86.19 101 TRP A C 1
ATOM 842 O O . TRP A 1 101 ? -4.915 -2.251 -12.385 1.00 86.19 101 TRP A O 1
ATOM 852 N N . ALA A 1 102 ? -3.899 -4.192 -12.857 1.00 87.19 102 ALA A N 1
ATOM 853 C CA . ALA A 1 102 ? -4.310 -4.855 -11.622 1.00 87.19 102 ALA A CA 1
ATOM 854 C C . ALA A 1 102 ? -3.762 -4.144 -10.372 1.00 87.19 102 ALA A C 1
ATOM 856 O O . ALA A 1 102 ? -4.520 -3.896 -9.433 1.00 87.19 102 ALA A O 1
ATOM 857 N N . HIS A 1 103 ? -2.480 -3.753 -10.380 1.00 89.50 103 HIS A N 1
ATOM 858 C CA . HIS A 1 103 ? -1.877 -2.981 -9.287 1.00 89.50 103 HIS A CA 1
ATOM 859 C C . HIS A 1 103 ? -2.514 -1.591 -9.166 1.00 89.50 103 HIS A C 1
ATOM 861 O O . HIS A 1 103 ? -2.848 -1.160 -8.065 1.00 89.50 103 HIS A O 1
ATOM 867 N N . MET A 1 104 ? -2.784 -0.923 -10.293 1.00 89.12 104 MET A N 1
ATOM 868 C CA . MET A 1 104 ? -3.487 0.365 -10.292 1.00 89.12 104 MET A CA 1
ATOM 869 C C . MET A 1 104 ? -4.901 0.274 -9.709 1.00 89.12 104 MET A C 1
ATOM 871 O O . MET A 1 104 ? -5.334 1.191 -9.016 1.00 89.12 104 MET A O 1
ATOM 875 N N . GLN A 1 105 ? -5.620 -0.826 -9.944 1.00 88.31 105 GLN A N 1
ATOM 876 C CA . GLN A 1 105 ? -6.952 -1.049 -9.373 1.00 88.31 105 GLN A CA 1
ATOM 877 C C . GLN A 1 105 ? -6.928 -1.386 -7.877 1.00 88.31 105 GLN A C 1
ATOM 879 O O . GLN A 1 105 ? -7.925 -1.146 -7.197 1.00 88.31 105 GLN A O 1
ATOM 884 N N . ALA A 1 106 ? -5.820 -1.919 -7.357 1.00 89.12 106 ALA A N 1
ATOM 885 C CA . ALA A 1 106 ? -5.668 -2.210 -5.933 1.00 89.12 106 ALA A CA 1
ATOM 886 C C . ALA A 1 106 ? -5.448 -0.939 -5.088 1.00 89.12 106 ALA A C 1
ATOM 888 O O . ALA A 1 106 ? -5.872 -0.895 -3.932 1.00 89.12 106 ALA A O 1
ATOM 889 N N . LEU A 1 107 ? -4.844 0.115 -5.662 1.00 90.12 107 LEU A N 1
ATOM 890 C CA . LEU A 1 107 ? -4.565 1.370 -4.948 1.00 90.12 107 LEU A CA 1
ATOM 891 C C . LEU A 1 107 ? -5.838 2.033 -4.375 1.00 90.12 107 LEU A C 1
ATOM 893 O O . LEU A 1 107 ? -5.860 2.288 -3.169 1.00 90.12 107 LEU A O 1
ATOM 897 N N . PRO A 1 108 ? -6.926 2.265 -5.147 1.00 88.19 108 PRO A N 1
ATOM 898 C CA . PRO A 1 108 ? -8.158 2.839 -4.602 1.00 88.19 108 PRO A CA 1
ATOM 899 C C . PRO A 1 108 ? -8.801 1.996 -3.497 1.00 88.19 108 PRO A C 1
ATOM 901 O O . PRO A 1 108 ? -9.313 2.556 -2.530 1.00 88.19 108 PRO A O 1
ATOM 904 N N . ALA A 1 109 ? -8.761 0.665 -3.617 1.00 88.56 109 ALA A N 1
ATOM 905 C CA . ALA A 1 109 ? -9.313 -0.249 -2.617 1.00 88.56 109 ALA A CA 1
ATOM 906 C C . ALA A 1 109 ? -8.566 -0.128 -1.277 1.00 88.56 109 ALA A C 1
ATOM 908 O O . ALA A 1 109 ? -9.176 0.102 -0.231 1.00 88.56 109 ALA A O 1
ATOM 909 N N . ALA A 1 110 ? -7.233 -0.185 -1.309 1.00 90.50 110 ALA A N 1
ATOM 910 C CA . ALA A 1 110 ? -6.405 0.015 -0.122 1.00 90.50 110 ALA A CA 1
ATOM 911 C C . ALA A 1 110 ? -6.557 1.435 0.463 1.00 90.50 110 ALA A C 1
ATOM 913 O O . ALA A 1 110 ? -6.650 1.616 1.681 1.00 90.50 110 ALA A O 1
ATOM 914 N N . ARG A 1 111 ? -6.659 2.455 -0.397 1.00 90.25 111 ARG A N 1
ATOM 915 C CA . ARG A 1 111 ? -6.871 3.848 0.014 1.00 90.25 111 ARG A CA 1
ATOM 916 C C . ARG A 1 111 ? -8.201 4.046 0.740 1.00 90.25 111 ARG A C 1
ATOM 918 O O . ARG A 1 111 ? -8.225 4.703 1.780 1.00 90.25 111 ARG A O 1
ATOM 925 N N . GLU A 1 112 ? -9.292 3.491 0.220 1.00 89.12 112 GLU A N 1
ATOM 926 C CA . GLU A 1 112 ? -10.607 3.569 0.865 1.00 89.12 112 GLU A CA 1
ATOM 927 C C . GLU A 1 112 ? -10.585 2.876 2.232 1.00 89.12 112 GLU A C 1
ATOM 929 O O . GLU A 1 112 ? -11.069 3.440 3.213 1.00 89.12 112 GLU A O 1
ATOM 934 N N . ALA A 1 113 ? -9.941 1.710 2.335 1.00 90.88 113 ALA A N 1
ATOM 935 C CA . ALA A 1 113 ? -9.793 1.007 3.606 1.00 90.88 113 ALA A CA 1
ATOM 936 C C . ALA A 1 113 ? -9.050 1.842 4.662 1.00 90.88 113 ALA A C 1
ATOM 938 O O . ALA A 1 113 ? -9.500 1.950 5.806 1.00 90.88 113 ALA A O 1
ATOM 939 N N . LEU A 1 114 ? -7.953 2.499 4.269 1.00 89.81 114 LEU A N 1
ATOM 940 C CA . LEU A 1 114 ? -7.233 3.432 5.137 1.00 89.81 114 LEU A CA 1
ATOM 941 C C . LEU A 1 114 ? -8.103 4.616 5.552 1.00 89.81 114 LEU A C 1
ATOM 943 O O . LEU A 1 114 ? -8.142 4.961 6.730 1.00 89.81 114 LEU A O 1
ATOM 947 N N . ASN A 1 115 ? -8.825 5.228 4.614 1.00 88.50 115 ASN A N 1
ATOM 948 C CA . ASN A 1 115 ? -9.703 6.355 4.922 1.00 88.50 115 ASN A CA 1
ATOM 949 C C . ASN A 1 115 ? -10.765 5.974 5.961 1.00 88.50 115 ASN A C 1
ATOM 951 O O . ASN A 1 115 ? -10.998 6.738 6.898 1.00 88.50 115 ASN A O 1
ATOM 955 N N . ARG A 1 116 ? -11.367 4.785 5.838 1.00 88.56 116 ARG A N 1
ATOM 956 C CA . ARG A 1 116 ? -12.341 4.257 6.804 1.00 88.56 116 ARG A CA 1
ATOM 957 C C . ARG A 1 116 ? -11.730 4.058 8.186 1.00 88.56 116 ARG A C 1
ATOM 959 O O . ARG A 1 116 ? -12.270 4.585 9.156 1.00 88.56 116 ARG A O 1
ATOM 966 N N . LEU A 1 117 ? -10.565 3.413 8.263 1.00 87.19 117 LEU A N 1
ATOM 967 C CA . LEU A 1 117 ? -9.838 3.239 9.522 1.00 87.19 117 LEU A CA 1
ATOM 968 C C . LEU A 1 117 ? -9.541 4.584 10.196 1.00 87.19 117 LEU A C 1
ATOM 970 O O . LEU A 1 117 ? -9.722 4.745 11.401 1.00 87.19 117 LEU A O 1
ATOM 974 N N . ILE A 1 118 ? -9.076 5.560 9.417 1.00 84.75 118 ILE A N 1
ATOM 975 C CA . ILE A 1 118 ? -8.740 6.890 9.915 1.00 84.75 118 ILE A CA 1
ATOM 976 C C . ILE A 1 118 ? -9.991 7.603 10.444 1.00 84.75 118 ILE A C 1
ATOM 978 O O . ILE A 1 118 ? -9.899 8.301 11.451 1.00 84.75 118 ILE A O 1
ATOM 982 N N . LEU A 1 119 ? -11.139 7.467 9.773 1.00 84.25 119 LEU A N 1
ATOM 983 C CA . LEU A 1 119 ? -12.403 8.060 10.218 1.00 84.25 119 LEU A CA 1
ATOM 984 C C . LEU A 1 119 ? -12.878 7.467 11.548 1.00 84.25 119 LEU A C 1
ATOM 986 O O . LEU A 1 119 ? -13.364 8.226 12.383 1.00 84.25 119 LEU A O 1
ATOM 990 N N . GLU A 1 120 ? -12.700 6.162 11.761 1.00 83.00 120 GLU A N 1
ATOM 991 C CA . GLU A 1 120 ? -13.041 5.508 13.031 1.00 83.00 120 GLU A CA 1
ATOM 992 C C . GLU A 1 120 ? -12.040 5.785 14.156 1.00 83.00 120 GLU A C 1
ATOM 994 O O . GLU A 1 120 ? -12.406 5.775 15.326 1.00 83.00 120 GLU A O 1
ATOM 999 N N . ALA A 1 121 ? -10.777 6.061 13.828 1.00 72.50 121 ALA A N 1
ATOM 1000 C CA . ALA A 1 121 ? -9.734 6.371 14.806 1.00 72.50 121 ALA A CA 1
ATOM 1001 C C . ALA A 1 121 ? -9.738 7.837 15.302 1.00 72.50 121 ALA A C 1
ATOM 1003 O O . ALA A 1 121 ? -8.760 8.259 15.930 1.00 72.50 121 ALA A O 1
ATOM 1004 N N . ARG A 1 122 ? -10.781 8.619 14.983 1.00 62.19 122 ARG A N 1
ATOM 1005 C CA . ARG A 1 122 ? -10.945 10.027 15.389 1.00 62.19 122 ARG A CA 1
ATOM 1006 C C . ARG A 1 122 ? -11.448 10.196 16.817 1.00 62.19 122 ARG A C 1
ATOM 1008 O O . ARG A 1 122 ? -12.258 9.366 17.270 1.00 62.19 122 ARG A O 1
#

Radius of gyration: 13.86 Å; chains: 1; bounding box: 33×28×36 Å